Protein AF-A0A2N2GZV7-F1 (afdb_monomer_lite)

Structure (mmCIF, N/CA/C/O backbone):
data_AF-A0A2N2GZV7-F1
#
_entry.id   AF-A0A2N2GZV7-F1
#
loop_
_atom_site.group_PDB
_atom_site.id
_atom_site.type_symbol
_atom_site.label_atom_id
_atom_site.label_alt_id
_atom_site.label_comp_id
_atom_site.label_asym_id
_atom_site.label_entity_id
_atom_site.label_seq_id
_atom_site.pdbx_PDB_ins_code
_atom_site.Cartn_x
_atom_site.Cartn_y
_atom_site.Cartn_z
_atom_site.occupancy
_atom_site.B_iso_or_equiv
_atom_site.auth_seq_id
_atom_site.auth_comp_id
_atom_site.auth_asym_id
_atom_site.auth_atom_id
_atom_site.pdbx_PDB_model_num
ATOM 1 N N . MET A 1 1 ? -27.664 61.960 -48.032 1.00 37.47 1 MET A N 1
ATOM 2 C CA . MET A 1 1 ? -26.262 61.640 -48.388 1.00 37.47 1 MET A CA 1
ATOM 3 C C . MET A 1 1 ? -25.648 60.788 -47.284 1.00 37.47 1 MET A C 1
ATOM 5 O O . MET A 1 1 ? -25.865 61.065 -46.112 1.00 37.47 1 MET A O 1
ATOM 9 N N . ASN A 1 2 ? -25.013 59.686 -47.680 1.00 41.09 2 ASN A N 1
ATOM 10 C CA . ASN A 1 2 ? -24.913 58.425 -46.935 1.00 41.09 2 ASN A CA 1
ATOM 11 C C . ASN A 1 2 ? -23.904 58.427 -45.770 1.00 41.09 2 ASN A C 1
ATOM 13 O O . ASN A 1 2 ? -22.751 58.812 -45.943 1.00 41.09 2 ASN A O 1
ATOM 17 N N . LYS A 1 3 ? -24.313 57.883 -44.613 1.00 52.75 3 LYS A N 1
ATOM 18 C CA . LYS A 1 3 ? -23.423 57.498 -43.503 1.00 52.75 3 LYS A CA 1
ATOM 19 C C . LYS A 1 3 ? -22.741 56.160 -43.836 1.00 52.75 3 LYS A C 1
ATOM 21 O O . LYS A 1 3 ? -23.431 55.171 -44.061 1.00 52.75 3 LYS A O 1
ATOM 26 N N . LYS A 1 4 ? -21.402 56.110 -43.851 1.00 58.31 4 LYS A N 1
ATOM 27 C CA . LYS A 1 4 ? -20.619 54.857 -43.906 1.00 58.31 4 LYS A CA 1
ATOM 28 C C . LYS A 1 4 ? -20.202 54.441 -42.485 1.00 58.31 4 LYS A C 1
ATOM 30 O O . LYS A 1 4 ? -19.666 55.287 -41.771 1.00 58.31 4 LYS A O 1
ATOM 35 N N . PRO A 1 5 ? -20.374 53.175 -42.065 1.00 52.47 5 PRO A N 1
ATOM 36 C CA . PRO A 1 5 ? -19.861 52.702 -40.785 1.00 52.47 5 PRO A CA 1
ATOM 37 C C . PRO A 1 5 ? -18.382 52.307 -40.936 1.00 52.47 5 PRO A C 1
ATOM 39 O O . PRO A 1 5 ? -18.044 51.346 -41.625 1.00 52.47 5 PRO A O 1
ATOM 42 N N . GLY A 1 6 ? -17.482 53.071 -40.313 1.00 54.81 6 GLY A N 1
ATOM 43 C CA . GLY A 1 6 ? -16.043 52.791 -40.271 1.00 54.81 6 GLY A CA 1
ATOM 44 C C . GLY A 1 6 ? -15.732 51.599 -39.363 1.00 54.81 6 GLY A C 1
ATOM 45 O O . GLY A 1 6 ? -15.480 51.757 -38.172 1.00 54.81 6 GLY A O 1
ATOM 46 N N . GLY A 1 7 ? -15.793 50.391 -39.924 1.00 56.00 7 GLY A N 1
ATOM 47 C CA . GLY A 1 7 ? -15.583 49.129 -39.218 1.00 56.00 7 GLY A CA 1
ATOM 48 C C . GLY A 1 7 ? -14.160 48.938 -38.679 1.00 56.00 7 GLY A C 1
ATOM 49 O O . GLY A 1 7 ? -13.224 48.670 -39.426 1.00 56.00 7 GLY A O 1
ATOM 50 N N . ARG A 1 8 ? -14.026 49.033 -37.351 1.00 62.84 8 ARG A N 1
ATOM 51 C CA . ARG A 1 8 ? -13.392 48.049 -36.447 1.00 62.84 8 ARG A CA 1
ATOM 52 C C . ARG A 1 8 ? -12.095 47.356 -36.932 1.00 62.84 8 ARG A C 1
ATOM 54 O O . ARG A 1 8 ? -11.969 46.145 -36.799 1.00 62.84 8 ARG A O 1
ATOM 61 N N . LYS A 1 9 ? -11.094 48.104 -37.415 1.00 60.41 9 LYS A N 1
ATOM 62 C CA . LYS A 1 9 ? -9.715 47.588 -37.635 1.00 60.41 9 LYS A CA 1
ATOM 63 C C . LYS A 1 9 ? -8.798 47.693 -36.408 1.00 60.41 9 LYS A C 1
ATOM 65 O O . LYS A 1 9 ? -7.737 47.081 -36.371 1.00 60.41 9 LYS A O 1
ATOM 70 N N . PHE A 1 10 ? -9.236 48.422 -35.384 1.00 62.25 10 PHE A N 1
ATOM 71 C CA . PHE A 1 10 ? -8.484 48.646 -34.148 1.00 62.25 10 PHE A CA 1
ATOM 72 C C . PHE A 1 10 ? -8.204 47.377 -33.311 1.00 62.25 10 PHE A C 1
ATOM 74 O O . PHE A 1 10 ? -7.068 47.217 -32.872 1.00 62.25 10 PHE A O 1
ATOM 81 N N . PRO A 1 11 ? -9.148 46.427 -33.114 1.00 72.00 11 PRO A N 1
ATOM 82 C CA . PRO A 1 11 ? -8.859 45.250 -32.289 1.00 72.00 11 PRO A CA 1
ATOM 83 C C . PRO A 1 11 ? -7.906 44.258 -32.972 1.00 72.00 11 PRO A C 1
ATOM 85 O O . PRO A 1 11 ? -7.115 43.614 -32.294 1.00 72.00 11 PRO A O 1
ATOM 88 N N . TRP A 1 12 ? -7.923 44.165 -34.306 1.00 77.81 12 TRP A N 1
ATOM 89 C CA . TRP A 1 12 ? -7.024 43.270 -35.047 1.00 77.81 12 TRP A CA 1
ATOM 90 C C . TRP A 1 12 ? -5.565 43.741 -35.017 1.00 77.81 12 TRP A C 1
ATOM 92 O O . TRP A 1 12 ? -4.659 42.915 -34.939 1.00 77.81 12 TRP A O 1
ATOM 102 N N . LEU A 1 13 ? -5.330 45.059 -35.007 1.00 82.19 13 LEU A N 1
ATOM 103 C CA . LEU A 1 13 ? -3.985 45.618 -34.843 1.00 82.19 13 LEU A CA 1
ATOM 104 C C . LEU A 1 13 ? -3.404 45.321 -33.455 1.00 82.19 13 LEU A C 1
ATOM 106 O O . LEU A 1 13 ? -2.220 45.017 -33.350 1.00 82.19 13 LEU A O 1
ATOM 110 N N . ILE A 1 14 ? -4.233 45.341 -32.406 1.00 83.00 14 ILE A N 1
ATOM 111 C CA . ILE A 1 14 ? -3.801 44.987 -31.045 1.00 83.00 14 ILE A CA 1
ATOM 112 C C . ILE A 1 14 ? -3.427 43.502 -30.971 1.00 83.00 14 ILE A C 1
ATOM 114 O O . ILE A 1 14 ? -2.374 43.167 -30.437 1.00 83.00 14 ILE A O 1
ATOM 118 N N . VAL A 1 15 ? -4.239 42.614 -31.556 1.00 86.50 15 VAL A N 1
ATOM 119 C CA . VAL A 1 15 ? -3.934 41.172 -31.595 1.00 86.50 15 VAL A CA 1
ATOM 120 C C . VAL A 1 15 ? -2.634 40.907 -32.357 1.00 86.50 15 VAL A C 1
ATOM 122 O O . VAL A 1 15 ? -1.778 40.179 -31.859 1.00 86.50 15 VAL A O 1
ATOM 125 N N . ALA A 1 16 ? -2.440 41.542 -33.517 1.00 88.62 16 ALA A N 1
ATOM 126 C CA . ALA A 1 16 ? -1.200 41.414 -34.281 1.00 88.62 16 ALA A CA 1
ATOM 127 C C . ALA A 1 16 ? 0.024 41.901 -33.485 1.00 88.62 16 ALA A C 1
ATOM 129 O O . ALA A 1 16 ? 1.068 41.251 -33.495 1.00 88.62 16 ALA A O 1
ATOM 130 N N . LEU A 1 17 ? -0.113 43.004 -32.742 1.00 91.12 17 LEU A N 1
ATOM 131 C CA . LEU A 1 17 ? 0.959 43.553 -31.912 1.00 91.12 17 LEU A CA 1
ATOM 132 C C . LEU A 1 17 ? 1.322 42.611 -30.752 1.00 91.12 17 LEU A C 1
ATOM 134 O O . LEU A 1 17 ? 2.506 42.379 -30.510 1.00 91.12 17 LEU A O 1
ATOM 138 N N . VAL A 1 18 ? 0.331 42.013 -30.083 1.00 92.38 18 VAL A N 1
ATOM 139 C CA . VAL A 1 18 ? 0.562 41.037 -29.002 1.00 92.38 18 VAL A CA 1
ATOM 140 C C . VAL A 1 18 ? 1.277 39.792 -29.530 1.00 92.38 18 VAL A C 1
ATOM 142 O O . VAL A 1 18 ? 2.264 39.371 -28.933 1.00 92.38 18 VAL A O 1
ATOM 145 N N . VAL A 1 19 ? 0.853 39.249 -30.676 1.00 93.50 19 VAL A N 1
ATOM 146 C CA . VAL A 1 19 ? 1.508 38.081 -31.297 1.00 93.50 19 VAL A CA 1
ATOM 147 C C . VAL A 1 19 ? 2.966 38.389 -31.656 1.00 93.50 19 VAL A C 1
ATOM 149 O O . VAL A 1 19 ? 3.855 37.597 -31.340 1.00 93.50 19 VAL A O 1
ATOM 152 N N . CYS A 1 20 ? 3.240 39.558 -32.245 1.00 91.88 20 CYS A N 1
ATOM 153 C CA . CYS A 1 20 ? 4.607 39.981 -32.556 1.00 91.88 20 CYS A CA 1
ATOM 154 C C . CYS A 1 20 ? 5.475 40.138 -31.297 1.00 91.88 20 CYS A C 1
ATOM 156 O O . CYS A 1 20 ? 6.626 39.697 -31.296 1.00 91.88 20 CYS A O 1
ATOM 158 N N . LEU A 1 21 ? 4.936 40.709 -30.213 1.00 92.12 21 LEU A N 1
ATOM 159 C CA . LEU A 1 21 ? 5.660 40.833 -28.943 1.00 92.12 21 LEU A CA 1
ATOM 160 C C . LEU A 1 21 ? 5.946 39.470 -28.303 1.00 92.12 21 LEU A C 1
ATOM 162 O O . LEU A 1 21 ? 7.051 39.261 -27.803 1.00 92.12 21 LEU A O 1
ATOM 166 N N . SER A 1 22 ? 5.002 38.525 -28.348 1.00 85.94 22 SER A N 1
ATOM 167 C CA . SER A 1 22 ? 5.210 37.168 -27.826 1.00 85.94 22 SER A CA 1
ATOM 168 C C . SER A 1 22 ? 6.298 36.413 -28.595 1.00 85.94 22 SER A C 1
ATOM 170 O O . SER A 1 22 ? 7.152 35.777 -27.975 1.00 85.94 22 SER A O 1
ATOM 172 N N . LEU A 1 23 ? 6.320 36.524 -29.928 1.00 90.19 23 LEU A N 1
ATOM 173 C CA . LEU A 1 23 ? 7.364 35.919 -30.765 1.00 90.19 23 LEU A CA 1
ATOM 174 C C . LEU A 1 23 ? 8.740 36.551 -30.505 1.00 90.19 23 LEU A C 1
ATOM 176 O O . LEU A 1 23 ? 9.725 35.829 -30.343 1.00 90.19 23 LEU A O 1
ATOM 180 N N . ALA A 1 24 ? 8.808 37.881 -30.394 1.00 88.50 24 ALA A N 1
ATOM 181 C CA . ALA A 1 24 ? 10.048 38.589 -30.079 1.00 88.50 24 ALA A CA 1
ATOM 182 C C . ALA A 1 24 ? 10.583 38.218 -28.685 1.00 88.50 24 ALA A C 1
ATOM 184 O O . ALA A 1 24 ? 11.778 37.958 -28.533 1.00 88.50 24 ALA A O 1
ATOM 185 N N . ALA A 1 25 ? 9.705 38.122 -27.680 1.00 87.12 25 ALA A N 1
ATOM 186 C CA . ALA A 1 25 ? 10.074 37.694 -26.333 1.00 87.12 25 ALA A CA 1
ATOM 187 C C . ALA A 1 25 ? 10.583 36.245 -26.318 1.00 87.12 25 ALA A C 1
ATOM 189 O O . ALA A 1 25 ? 11.626 35.980 -25.723 1.00 87.12 25 ALA A O 1
ATOM 190 N N . GLY A 1 26 ? 9.911 35.325 -27.021 1.00 85.81 26 GLY A N 1
ATOM 191 C CA . GLY A 1 26 ? 10.349 33.933 -27.161 1.00 85.81 26 GLY A CA 1
ATOM 192 C C . GLY A 1 26 ? 11.725 33.804 -27.821 1.00 85.81 26 GLY A C 1
ATOM 193 O O . GLY A 1 26 ? 12.572 33.058 -27.332 1.00 85.81 26 GLY A O 1
ATOM 194 N N . TYR A 1 27 ? 11.993 34.583 -28.872 1.00 86.12 27 TYR A N 1
ATOM 195 C CA . TYR A 1 27 ? 13.296 34.605 -29.545 1.00 86.12 27 TYR A CA 1
ATOM 196 C C . TYR A 1 27 ? 14.408 35.185 -28.650 1.00 86.12 27 TYR A C 1
ATOM 198 O O . TYR A 1 27 ? 15.496 34.613 -28.531 1.00 86.12 27 TYR A O 1
ATOM 206 N N . PHE A 1 28 ? 14.131 36.293 -27.958 1.00 84.69 28 PHE A N 1
ATOM 207 C CA . PHE A 1 28 ? 15.127 36.981 -27.131 1.00 84.69 28 PHE A CA 1
ATOM 208 C C . PHE A 1 28 ? 15.417 36.254 -25.806 1.00 84.69 28 PHE A C 1
ATOM 210 O O . PHE A 1 28 ? 16.559 36.231 -25.348 1.00 84.69 28 PHE A O 1
ATOM 217 N N . PHE A 1 29 ? 14.413 35.616 -25.194 1.00 75.25 29 PHE A N 1
ATOM 218 C CA . PHE A 1 29 ? 14.607 34.800 -23.987 1.00 75.25 29 PHE A CA 1
ATOM 219 C C . PHE A 1 29 ? 15.061 33.367 -24.291 1.00 75.25 29 PHE A C 1
ATOM 221 O O . PHE A 1 29 ? 15.792 32.785 -23.487 1.00 75.25 29 PHE A O 1
ATOM 228 N N . GLY A 1 30 ? 14.689 32.797 -25.441 1.00 62.12 30 GLY A N 1
ATOM 229 C CA . GLY A 1 30 ? 15.109 31.454 -25.857 1.00 62.12 30 GLY A CA 1
ATOM 230 C C . GLY A 1 30 ? 16.612 31.360 -26.129 1.00 62.12 30 GLY A C 1
ATOM 231 O O . GLY A 1 30 ? 17.259 30.392 -25.734 1.00 62.12 30 GLY A O 1
ATOM 232 N N . THR A 1 31 ? 17.205 32.412 -26.698 1.00 61.19 31 THR A N 1
ATOM 233 C CA . THR A 1 31 ? 18.655 32.484 -26.958 1.00 61.19 31 THR A CA 1
ATOM 234 C C . THR A 1 31 ? 19.498 32.618 -25.683 1.00 61.19 31 THR A C 1
ATOM 236 O O . THR A 1 31 ? 20.653 32.200 -25.666 1.00 61.19 31 THR A O 1
ATOM 239 N N . LYS A 1 32 ? 18.925 33.103 -24.570 1.00 55.72 32 LYS A N 1
ATOM 240 C CA . LYS A 1 32 ? 19.614 33.222 -23.267 1.00 55.72 32 LYS A CA 1
ATOM 241 C C . LYS A 1 32 ? 19.748 31.888 -22.514 1.00 55.72 32 LYS A C 1
ATOM 243 O O . LYS A 1 32 ? 20.532 31.817 -21.572 1.00 55.72 32 LYS 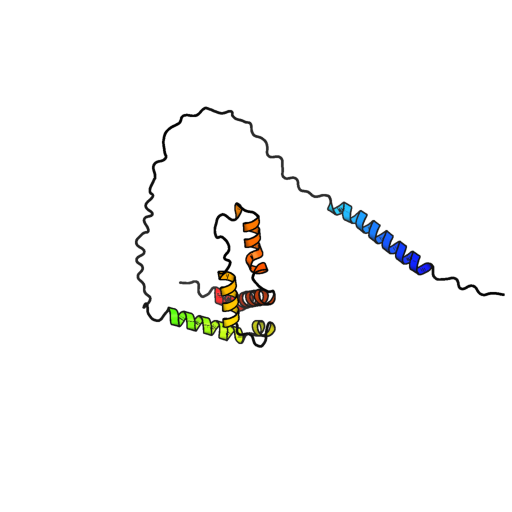A O 1
ATOM 248 N N . ARG A 1 33 ? 19.014 30.835 -22.908 1.00 51.00 33 ARG A N 1
ATOM 249 C CA . ARG A 1 33 ? 19.059 29.503 -22.264 1.00 51.00 33 ARG A CA 1
ATOM 250 C C . ARG A 1 33 ? 19.839 28.441 -23.048 1.00 51.00 33 ARG A C 1
ATOM 252 O O . ARG A 1 33 ? 20.045 27.353 -22.525 1.00 51.00 33 ARG A O 1
ATOM 259 N N . ALA A 1 34 ? 20.335 28.758 -24.246 1.00 49.41 34 ALA A N 1
ATOM 260 C CA . ALA A 1 34 ? 21.120 27.831 -25.072 1.00 49.41 34 ALA A CA 1
ATOM 261 C C . ALA A 1 34 ? 22.628 27.786 -24.726 1.00 49.41 34 ALA A C 1
ATOM 263 O O . ALA A 1 34 ? 23.395 27.091 -25.385 1.00 49.41 34 ALA A O 1
ATOM 264 N N . GLY A 1 35 ? 23.072 28.513 -23.695 1.00 50.50 35 GLY A N 1
ATOM 265 C CA . GLY A 1 35 ? 24.480 28.621 -23.307 1.00 50.50 35 GLY A CA 1
ATOM 266 C C . GLY A 1 35 ? 24.763 28.076 -21.912 1.00 50.50 35 GLY A C 1
ATOM 267 O O . GLY A 1 35 ? 25.026 28.861 -21.008 1.00 50.50 35 GLY A O 1
ATOM 268 N N . LYS A 1 36 ? 24.695 26.751 -21.733 1.00 41.75 36 LYS A N 1
ATOM 269 C CA . LYS A 1 36 ? 25.491 25.991 -20.745 1.00 41.75 36 LYS A CA 1
ATOM 270 C C . LYS A 1 36 ? 25.292 24.485 -20.956 1.00 41.75 36 LYS A C 1
ATOM 272 O O . LYS A 1 36 ? 24.729 23.783 -20.125 1.00 41.75 36 LYS A O 1
ATOM 277 N N . VAL A 1 37 ? 25.785 23.984 -22.087 1.00 41.91 37 VAL A N 1
ATOM 278 C CA . VAL A 1 37 ? 26.248 22.594 -22.138 1.00 41.91 37 VAL A CA 1
ATOM 279 C C . VAL A 1 37 ? 27.626 22.613 -21.491 1.00 41.91 37 VAL A C 1
ATOM 281 O O . VAL A 1 37 ? 28.590 23.107 -22.073 1.00 41.91 37 VAL A O 1
ATOM 284 N N . VAL A 1 38 ? 27.691 22.175 -20.237 1.00 46.75 38 VAL A N 1
ATOM 285 C CA . VAL A 1 38 ? 28.954 21.886 -19.561 1.00 46.75 38 VAL A CA 1
ATOM 286 C C . VAL A 1 38 ? 29.589 20.728 -20.325 1.00 46.75 38 VAL A C 1
ATOM 288 O O . VAL A 1 38 ? 29.107 19.601 -20.259 1.00 46.75 38 VAL A O 1
ATOM 291 N N . GLN A 1 39 ? 30.624 21.024 -21.110 1.00 47.47 39 GLN A N 1
ATOM 292 C CA . GLN A 1 39 ? 31.507 19.996 -21.648 1.00 47.47 39 GLN A CA 1
ATOM 293 C C . GLN A 1 39 ? 32.240 19.351 -20.462 1.00 47.47 39 GLN A C 1
ATOM 295 O O . GLN A 1 39 ? 32.825 20.090 -19.663 1.00 47.47 39 GLN A O 1
ATOM 300 N N . PRO A 1 40 ? 32.221 18.017 -20.296 1.00 48.94 40 PRO A N 1
ATOM 301 C CA . PRO A 1 40 ? 33.164 17.373 -19.396 1.00 48.94 40 PRO A CA 1
ATOM 302 C C . PRO A 1 40 ? 34.593 17.568 -19.939 1.00 48.94 40 PRO A C 1
ATOM 304 O O . PRO A 1 40 ? 34.779 17.625 -21.159 1.00 48.94 40 PRO A O 1
ATOM 307 N N . PRO A 1 41 ? 35.594 17.722 -19.056 1.00 43.75 41 PRO A N 1
ATOM 308 C CA . PRO A 1 41 ? 36.963 18.019 -19.458 1.00 43.75 41 PRO A CA 1
ATOM 309 C C . PRO A 1 41 ? 37.556 16.896 -20.326 1.00 43.75 41 PRO A C 1
ATOM 311 O O . PRO A 1 41 ? 37.156 15.736 -20.183 1.00 43.75 41 PRO A O 1
ATOM 314 N N . PRO A 1 42 ? 38.522 17.211 -21.210 1.00 38.72 42 PRO A N 1
ATOM 315 C CA . PRO A 1 42 ? 39.198 16.210 -22.021 1.00 38.72 42 PRO A CA 1
ATOM 316 C C . PRO A 1 42 ? 39.946 15.246 -21.102 1.00 38.72 42 PRO A C 1
ATOM 318 O O . PRO A 1 42 ? 40.803 15.662 -20.325 1.00 38.72 42 PRO A O 1
ATOM 321 N N . VAL A 1 43 ? 39.625 13.957 -21.190 1.00 43.94 43 VAL A N 1
ATOM 322 C CA . VAL A 1 43 ? 40.465 12.916 -20.601 1.00 43.94 43 VAL A CA 1
ATOM 323 C C . VAL A 1 43 ? 41.766 12.908 -21.397 1.00 43.94 43 VAL A C 1
ATOM 325 O O . VAL A 1 43 ? 41.776 12.561 -22.579 1.00 43.94 43 VAL A O 1
ATOM 328 N N . GLU A 1 44 ? 42.851 13.341 -20.757 1.00 37.28 44 GLU A N 1
ATOM 329 C CA . GLU A 1 44 ? 44.211 13.169 -21.253 1.00 37.28 44 GLU A CA 1
ATOM 330 C C . GLU A 1 44 ? 44.437 11.697 -21.610 1.00 37.28 44 GLU A C 1
ATOM 332 O O . GLU A 1 44 ? 44.405 10.803 -20.763 1.00 37.28 44 GLU A O 1
ATOM 337 N N . GLN A 1 45 ? 44.673 11.445 -22.897 1.00 38.78 45 GLN A N 1
ATOM 338 C CA . GLN A 1 45 ? 45.224 10.189 -23.379 1.00 38.78 45 GLN A CA 1
ATOM 339 C C . GLN A 1 45 ? 46.669 10.068 -22.886 1.00 38.78 45 GLN A C 1
ATOM 341 O O . GLN A 1 45 ? 47.608 10.506 -23.550 1.00 38.78 45 GLN A O 1
ATOM 346 N N . THR A 1 46 ? 46.870 9.420 -21.742 1.00 34.50 46 THR A N 1
ATOM 347 C CA . THR A 1 46 ? 48.175 8.852 -21.399 1.00 34.50 46 THR A CA 1
ATOM 348 C C . THR A 1 46 ? 48.402 7.606 -22.253 1.00 34.50 46 THR A C 1
ATOM 350 O O . THR A 1 46 ? 47.886 6.527 -21.987 1.00 34.50 46 THR A O 1
ATOM 353 N N . THR A 1 47 ? 49.125 7.833 -23.348 1.00 31.33 47 THR A N 1
ATOM 354 C CA . THR A 1 47 ? 50.088 6.945 -24.015 1.00 31.33 47 THR A CA 1
ATOM 355 C C . THR A 1 47 ? 49.894 5.432 -23.886 1.00 31.33 47 THR A C 1
ATOM 357 O O . THR A 1 47 ? 50.123 4.819 -22.845 1.00 31.33 47 THR A O 1
ATOM 360 N N . ALA A 1 48 ? 49.634 4.835 -25.048 1.00 37.66 48 ALA A N 1
ATOM 361 C CA . ALA A 1 48 ? 49.848 3.434 -25.360 1.00 37.66 48 ALA A CA 1
ATOM 362 C C . ALA A 1 48 ? 51.189 2.891 -24.832 1.00 37.66 48 ALA A C 1
ATOM 364 O O . ALA A 1 48 ? 52.250 3.441 -25.126 1.00 37.66 48 ALA A O 1
ATOM 365 N N . SER A 1 49 ? 51.135 1.729 -24.180 1.00 37.53 49 SER A N 1
ATOM 366 C CA . SER A 1 49 ? 52.238 0.771 -24.190 1.00 37.53 49 SER A CA 1
ATOM 367 C C . SER A 1 49 ? 51.780 -0.473 -24.956 1.00 37.53 49 SER A C 1
ATOM 369 O O . SER A 1 49 ? 50.713 -1.027 -24.694 1.00 37.53 49 SER A O 1
ATOM 371 N N . LYS A 1 50 ? 52.548 -0.825 -25.991 1.00 41.59 50 LYS A N 1
ATOM 372 C CA . LYS A 1 50 ? 52.304 -1.919 -26.947 1.00 41.59 50 LYS A CA 1
ATOM 373 C C . LYS A 1 50 ? 52.506 -3.301 -26.273 1.00 41.59 50 LYS A C 1
ATOM 375 O O . LYS A 1 50 ? 53.114 -3.374 -25.209 1.00 41.59 50 LYS A O 1
ATOM 380 N N . PRO A 1 51 ? 52.026 -4.398 -26.892 1.00 42.06 51 PRO A N 1
ATOM 381 C CA . PRO A 1 51 ? 51.753 -5.673 -26.243 1.00 42.06 51 PRO A CA 1
ATOM 382 C C . PRO A 1 51 ? 53.002 -6.544 -26.111 1.00 42.06 51 PRO A C 1
ATOM 384 O O . PRO A 1 51 ? 53.857 -6.554 -26.997 1.00 42.06 51 PRO A O 1
ATOM 387 N N . ALA A 1 52 ? 53.037 -7.356 -25.055 1.00 36.00 52 ALA A N 1
ATOM 388 C CA . ALA A 1 52 ? 53.888 -8.533 -24.986 1.00 36.00 52 ALA A CA 1
ATOM 389 C C . ALA A 1 52 ? 53.019 -9.797 -24.988 1.00 36.00 52 ALA A C 1
ATOM 391 O O . ALA A 1 52 ? 52.028 -9.922 -24.275 1.00 36.00 52 ALA A O 1
ATOM 392 N N . THR A 1 53 ? 53.417 -10.680 -25.885 1.00 31.50 53 THR A N 1
ATOM 393 C CA . THR A 1 53 ? 52.822 -11.911 -26.381 1.00 31.50 53 THR A CA 1
ATOM 394 C C . THR A 1 53 ? 52.452 -12.938 -25.306 1.00 31.50 53 THR A C 1
ATOM 396 O O . THR A 1 53 ? 53.152 -13.131 -24.316 1.00 31.50 53 THR A O 1
ATOM 399 N N . SER A 1 54 ? 51.367 -13.650 -25.605 1.00 34.78 54 SER A N 1
ATOM 400 C CA . SER A 1 54 ? 50.875 -14.895 -25.017 1.00 34.78 54 SER A CA 1
ATOM 401 C C . SER A 1 54 ? 51.941 -15.907 -24.577 1.00 34.78 54 SER A C 1
ATOM 403 O O . SER A 1 54 ? 52.804 -16.294 -25.372 1.00 34.78 54 SER A O 1
ATOM 405 N N . LYS A 1 55 ? 51.732 -16.490 -23.392 1.00 39.25 55 LYS A N 1
ATOM 406 C CA . LYS A 1 55 ? 51.920 -17.929 -23.175 1.00 39.25 55 LYS A CA 1
ATOM 407 C C . LYS A 1 55 ? 50.679 -18.509 -22.500 1.00 39.25 55 LYS A C 1
ATOM 409 O O . LYS A 1 55 ? 50.221 -18.006 -21.480 1.00 39.25 55 LYS A O 1
ATOM 414 N N . THR A 1 56 ? 50.143 -19.524 -23.160 1.00 36.72 56 THR A N 1
ATOM 415 C CA . THR A 1 56 ? 49.071 -20.426 -22.742 1.00 36.72 56 THR A CA 1
ATOM 416 C C . THR A 1 56 ? 49.514 -21.298 -21.558 1.00 36.72 56 THR A C 1
ATOM 418 O O . THR A 1 56 ? 50.711 -21.490 -21.354 1.00 36.72 56 THR A O 1
ATOM 421 N N . ASP A 1 57 ? 48.512 -21.837 -20.858 1.00 40.12 57 ASP A N 1
ATOM 422 C CA . ASP A 1 57 ? 48.528 -22.877 -19.816 1.00 40.12 57 ASP A CA 1
ATOM 423 C C . ASP A 1 57 ? 48.709 -22.430 -18.361 1.00 40.12 57 ASP A C 1
ATOM 425 O O . ASP A 1 57 ? 49.813 -22.339 -17.833 1.00 40.12 57 ASP A O 1
ATOM 429 N N . SER A 1 58 ? 47.577 -22.262 -17.668 1.00 38.78 58 SER A N 1
ATOM 430 C CA . SER A 1 58 ? 47.178 -23.121 -16.536 1.00 38.78 58 SER A CA 1
ATOM 431 C C . SER A 1 58 ? 45.808 -22.674 -16.019 1.00 38.78 58 SER A C 1
ATOM 433 O O . SER A 1 58 ? 45.602 -21.500 -15.716 1.00 38.78 58 SER A O 1
ATOM 435 N N . ALA A 1 59 ? 44.856 -23.605 -15.951 1.00 45.38 59 ALA A N 1
ATOM 436 C CA . ALA A 1 59 ? 43.540 -23.382 -15.359 1.00 45.38 59 ALA A CA 1
ATOM 437 C C . ALA A 1 59 ? 43.670 -22.837 -13.918 1.00 45.38 59 ALA A C 1
ATOM 439 O O . ALA A 1 59 ? 44.528 -23.324 -13.175 1.00 45.38 59 ALA A O 1
ATOM 440 N N . PRO A 1 60 ? 42.835 -21.874 -13.481 1.00 44.81 60 PRO A N 1
ATOM 441 C CA . PRO A 1 60 ? 42.814 -21.473 -12.081 1.00 44.81 60 PRO A CA 1
ATOM 442 C C . PRO A 1 60 ? 42.367 -22.667 -11.227 1.00 44.81 60 PRO A C 1
ATOM 444 O O . PRO A 1 60 ? 41.381 -23.322 -11.584 1.00 44.81 60 PRO A O 1
ATOM 447 N N . PRO A 1 61 ? 43.038 -22.972 -10.104 1.00 40.12 61 PRO A N 1
ATOM 448 C CA . PRO A 1 61 ? 42.506 -23.947 -9.175 1.00 40.12 61 PRO A CA 1
ATOM 449 C C . PRO A 1 61 ? 41.178 -23.403 -8.643 1.00 40.12 61 PRO A C 1
ATOM 451 O O . PRO A 1 61 ? 41.094 -22.255 -8.202 1.00 40.12 61 PRO A O 1
ATOM 454 N N . LEU A 1 62 ? 40.140 -24.239 -8.694 1.00 45.09 62 LEU A N 1
ATOM 455 C CA . LEU A 1 62 ? 38.921 -24.075 -7.912 1.00 45.09 62 LEU A CA 1
ATOM 456 C C . LEU A 1 62 ? 39.327 -23.992 -6.434 1.00 45.09 62 LEU A C 1
ATOM 458 O O . LEU A 1 62 ? 39.413 -25.007 -5.743 1.00 45.09 62 LEU A O 1
ATOM 462 N N . MET A 1 63 ? 39.597 -22.780 -5.940 1.00 40.72 63 MET A N 1
ATOM 463 C CA . MET A 1 63 ? 39.497 -22.482 -4.518 1.00 40.72 63 MET A CA 1
ATOM 464 C C . MET A 1 63 ? 38.020 -22.606 -4.183 1.00 40.72 63 MET A C 1
ATOM 466 O O . MET A 1 63 ? 37.232 -21.670 -4.289 1.00 40.72 63 MET A O 1
ATOM 470 N N . GLN A 1 64 ? 37.642 -23.827 -3.833 1.00 45.84 64 GLN A N 1
ATOM 471 C CA . GLN A 1 64 ? 36.413 -24.117 -3.134 1.00 45.84 64 GLN A CA 1
ATOM 472 C C . GLN A 1 64 ? 36.588 -23.522 -1.736 1.00 45.84 64 GLN A C 1
ATOM 474 O O . GLN A 1 64 ? 36.963 -24.201 -0.780 1.00 45.84 64 GLN A O 1
ATOM 479 N N . GLU A 1 65 ? 36.389 -22.209 -1.639 1.00 44.12 65 GLU A N 1
ATOM 480 C CA . GLU A 1 65 ? 36.194 -21.536 -0.369 1.00 44.12 65 GLU A CA 1
ATOM 481 C C . GLU A 1 65 ? 34.875 -22.070 0.181 1.00 44.12 65 GLU A C 1
ATOM 483 O O . GLU A 1 65 ? 33.776 -21.612 -0.130 1.00 44.12 65 GLU A O 1
ATOM 488 N N . LYS A 1 66 ? 34.995 -23.165 0.929 1.00 39.88 66 LYS A N 1
ATOM 489 C CA . LYS A 1 66 ? 33.925 -23.716 1.737 1.00 39.88 66 LYS A CA 1
ATOM 490 C C . LYS A 1 66 ? 33.579 -22.622 2.734 1.00 39.88 66 LYS A C 1
ATOM 492 O O . LYS A 1 66 ? 34.257 -22.504 3.755 1.00 39.88 66 LYS A O 1
ATOM 497 N N . ILE A 1 67 ? 32.562 -21.824 2.411 1.00 44.84 67 ILE A N 1
ATOM 498 C CA . ILE A 1 67 ? 31.946 -20.868 3.324 1.00 44.84 67 ILE A CA 1
ATOM 499 C C . ILE A 1 67 ? 31.678 -21.652 4.607 1.00 44.84 67 ILE A C 1
ATOM 501 O O . ILE A 1 67 ? 30.812 -22.530 4.654 1.00 44.84 67 ILE A O 1
ATOM 505 N N . HIS A 1 68 ? 32.491 -21.404 5.631 1.00 40.25 68 HIS A N 1
ATOM 506 C CA . HIS A 1 68 ? 32.207 -21.882 6.969 1.00 40.25 68 HIS A CA 1
ATOM 507 C C . HIS A 1 68 ? 31.078 -20.989 7.452 1.00 40.25 68 HIS A C 1
ATOM 509 O O . HIS A 1 68 ? 31.308 -19.951 8.066 1.00 40.25 68 HIS A O 1
ATOM 515 N N . ILE A 1 69 ? 29.850 -21.381 7.110 1.00 47.53 69 ILE A N 1
ATOM 516 C CA . ILE A 1 69 ? 28.665 -20.943 7.828 1.00 47.53 69 ILE A CA 1
ATOM 517 C C . ILE A 1 69 ? 28.924 -21.425 9.248 1.00 47.53 69 ILE A C 1
ATOM 519 O O . ILE A 1 69 ? 28.781 -22.612 9.556 1.00 47.53 69 ILE A O 1
ATOM 523 N N . GLY A 1 70 ? 29.452 -20.518 10.074 1.00 39.69 70 GLY A N 1
ATOM 524 C CA . GLY A 1 70 ? 29.561 -20.726 11.503 1.00 39.69 70 GLY A CA 1
ATOM 525 C C . GLY A 1 70 ? 28.209 -21.238 11.954 1.00 39.69 70 GLY A C 1
ATOM 526 O O . GLY A 1 70 ? 27.186 -20.697 11.540 1.00 39.69 70 GLY A O 1
ATOM 527 N N . LYS A 1 71 ? 28.216 -22.344 12.699 1.00 42.03 71 LYS A N 1
ATOM 528 C CA . LYS A 1 71 ? 27.023 -22.930 13.294 1.00 42.03 71 LYS A CA 1
ATOM 529 C C . LYS A 1 71 ? 26.298 -21.802 14.019 1.00 42.03 71 LYS A C 1
ATOM 531 O O . LYS A 1 71 ? 26.709 -21.410 15.108 1.00 42.03 71 LYS A O 1
ATOM 536 N N . ILE A 1 72 ? 25.280 -21.246 13.370 1.00 50.28 72 ILE A N 1
ATOM 537 C CA . ILE A 1 72 ? 24.342 -20.347 14.005 1.00 50.28 72 ILE A CA 1
ATOM 538 C C . ILE A 1 72 ? 23.672 -21.286 14.988 1.00 50.28 72 ILE A C 1
ATOM 540 O O . ILE A 1 72 ? 22.962 -22.210 14.586 1.00 50.28 72 ILE A O 1
ATOM 544 N N . ASP A 1 73 ? 24.036 -21.169 16.260 1.00 45.12 73 ASP A N 1
ATOM 545 C CA . 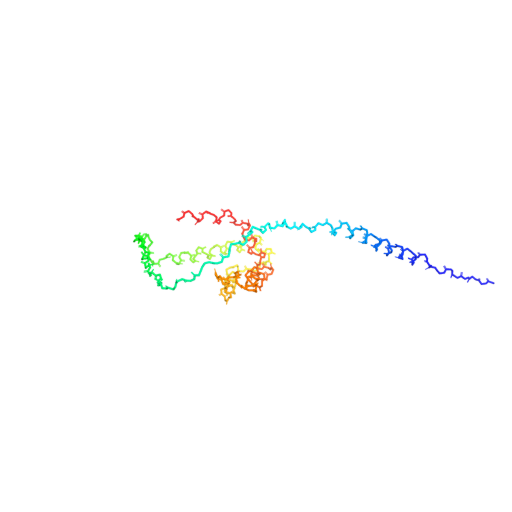ASP A 1 73 ? 23.265 -21.798 17.310 1.00 45.12 73 ASP A CA 1
ATOM 546 C C . ASP A 1 73 ? 21.943 -21.041 17.327 1.00 45.12 73 ASP A C 1
ATOM 548 O O . ASP A 1 73 ? 21.752 -20.059 18.041 1.00 45.12 73 ASP A O 1
ATOM 552 N N . GLU A 1 74 ? 21.064 -21.449 16.416 1.00 52.72 74 GLU A N 1
ATOM 553 C CA . GLU A 1 74 ? 19.672 -21.067 16.367 1.00 52.72 74 GLU A CA 1
ATOM 554 C C . GLU A 1 74 ? 19.027 -21.732 17.580 1.00 52.72 74 GLU A C 1
ATOM 556 O O . GLU A 1 74 ? 18.279 -22.709 17.497 1.00 52.72 74 GLU A O 1
ATOM 561 N N . THR A 1 75 ? 19.353 -21.195 18.757 1.00 49.00 75 THR A N 1
ATOM 562 C CA . THR A 1 75 ? 18.495 -21.285 19.921 1.00 49.00 75 THR A CA 1
ATOM 563 C C . THR A 1 75 ? 17.227 -20.536 19.527 1.00 49.00 75 THR A C 1
ATOM 565 O O . THR A 1 75 ? 17.049 -19.351 19.798 1.00 49.00 75 THR A O 1
ATOM 568 N N . SER A 1 76 ? 16.367 -21.256 18.808 1.00 53.38 76 SER A N 1
ATOM 569 C CA . SER A 1 76 ? 14.967 -20.972 18.546 1.00 53.38 76 SER A CA 1
ATOM 570 C C . SER A 1 76 ? 14.297 -20.775 19.904 1.00 53.38 76 SER A C 1
ATOM 572 O O . SER A 1 76 ? 13.718 -21.707 20.458 1.00 53.38 76 SER A O 1
ATOM 574 N N . ARG A 1 77 ? 14.388 -19.561 20.461 1.00 54.69 77 ARG A N 1
ATOM 575 C CA . ARG A 1 77 ? 13.667 -19.151 21.676 1.00 54.69 77 ARG A CA 1
ATOM 576 C C . ARG A 1 77 ? 12.159 -19.027 21.448 1.00 54.69 77 ARG A C 1
ATOM 578 O O . ARG A 1 77 ? 11.440 -18.682 22.378 1.00 54.69 77 ARG A O 1
ATOM 585 N N . PHE A 1 78 ? 11.674 -19.315 20.244 1.00 53.03 78 PHE A N 1
ATOM 586 C CA . PHE A 1 78 ? 10.273 -19.164 19.892 1.00 53.03 78 PHE A CA 1
ATOM 587 C C . PHE A 1 78 ? 9.551 -20.521 19.913 1.00 53.03 78 PHE A C 1
ATOM 589 O O . PHE A 1 78 ? 9.964 -21.451 19.208 1.00 53.03 78 PHE A O 1
ATOM 596 N N . PRO A 1 79 ? 8.485 -20.676 20.718 1.00 56.97 79 PRO A N 1
ATOM 597 C CA . PRO A 1 79 ? 7.625 -21.850 20.660 1.00 56.97 79 PRO A CA 1
ATOM 598 C C . PRO A 1 79 ? 6.948 -21.920 19.280 1.00 56.97 79 PRO A C 1
ATOM 600 O O . PRO A 1 79 ? 6.216 -21.024 18.875 1.00 56.97 79 PRO A O 1
ATOM 603 N N . ARG A 1 80 ? 7.197 -23.003 18.535 1.00 59.91 80 ARG A N 1
ATOM 604 C CA . ARG A 1 80 ? 6.902 -23.139 17.090 1.00 59.91 80 ARG A CA 1
ATOM 605 C C . ARG A 1 80 ? 5.416 -23.319 16.710 1.00 59.91 80 ARG A C 1
ATOM 607 O O . ARG A 1 80 ? 5.133 -23.885 15.661 1.00 59.91 80 ARG A O 1
ATOM 614 N N . GLY A 1 81 ? 4.467 -22.897 17.545 1.00 65.25 81 GLY A N 1
ATOM 615 C CA . GLY A 1 81 ? 3.040 -23.221 17.368 1.00 65.25 81 GLY A CA 1
ATOM 616 C C . GLY A 1 81 ? 2.115 -22.037 17.084 1.00 65.25 81 GLY A C 1
ATOM 617 O O . GLY A 1 81 ? 1.259 -22.135 16.211 1.00 65.25 81 GLY A O 1
ATOM 618 N N . ASP A 1 82 ? 2.284 -20.923 17.803 1.00 80.44 82 ASP A N 1
ATOM 619 C CA . ASP A 1 82 ? 1.283 -19.842 17.853 1.00 80.44 82 ASP A CA 1
ATOM 620 C C . ASP A 1 82 ? 1.742 -18.512 17.239 1.00 80.44 82 ASP A C 1
ATOM 622 O O . ASP A 1 82 ? 0.916 -17.632 17.002 1.00 80.44 82 ASP A O 1
ATOM 626 N N . GLU A 1 83 ? 3.034 -18.344 16.950 1.00 81.44 83 GLU A N 1
ATOM 627 C CA . GLU A 1 83 ? 3.569 -17.031 16.560 1.00 81.44 83 GLU A CA 1
ATOM 628 C C . GLU A 1 83 ? 3.063 -16.567 15.188 1.00 81.44 83 GLU A C 1
ATOM 630 O O . GLU A 1 83 ? 2.698 -15.407 15.032 1.00 81.44 83 GLU A O 1
ATOM 635 N N . CYS A 1 84 ? 2.929 -17.464 14.202 1.00 87.19 84 CYS A N 1
ATOM 636 C CA . CYS A 1 84 ? 2.364 -17.091 12.898 1.00 87.19 84 CYS A CA 1
ATOM 637 C C . CYS A 1 84 ? 0.914 -16.602 13.014 1.00 87.19 84 CYS A C 1
ATOM 639 O O . CYS A 1 84 ? 0.516 -15.679 12.306 1.00 87.19 84 CYS A O 1
ATOM 641 N N . ARG A 1 85 ? 0.130 -17.214 13.912 1.00 89.25 85 ARG A N 1
ATOM 642 C CA . ARG A 1 85 ? -1.255 -16.807 14.167 1.00 89.25 85 ARG A CA 1
ATOM 643 C C . ARG A 1 85 ? -1.297 -15.438 14.841 1.00 89.25 85 ARG A C 1
ATOM 645 O O . ARG A 1 85 ? -2.061 -14.592 14.395 1.00 89.25 85 ARG A O 1
ATOM 652 N N . ARG A 1 86 ? -0.450 -15.213 15.851 1.00 88.62 86 ARG A N 1
ATOM 653 C CA . ARG A 1 86 ? -0.335 -13.919 16.543 1.00 88.62 86 ARG A CA 1
ATOM 654 C C . ARG A 1 86 ? 0.071 -12.798 15.593 1.00 88.62 86 ARG A C 1
ATOM 656 O O . ARG A 1 86 ? -0.650 -11.821 15.491 1.00 88.62 86 ARG A O 1
ATOM 663 N N . VAL A 1 87 ? 1.123 -12.995 14.798 1.00 89.75 87 VAL A N 1
ATOM 664 C CA . VAL A 1 87 ? 1.552 -12.009 13.790 1.00 89.75 87 VAL A CA 1
ATOM 665 C C . VAL A 1 87 ? 0.432 -11.716 12.789 1.00 89.75 87 VAL A C 1
ATOM 667 O O . VAL A 1 87 ? 0.243 -10.575 12.376 1.00 89.75 87 VAL A O 1
ATOM 670 N N . GLN A 1 88 ? -0.337 -12.732 12.389 1.00 90.31 88 GLN A N 1
ATOM 671 C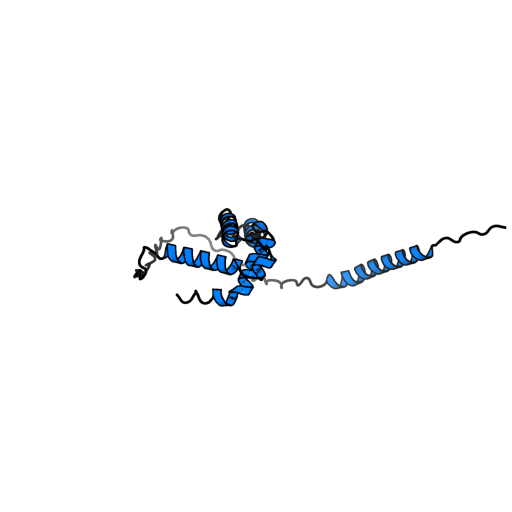 CA . GLN A 1 88 ? -1.476 -12.528 11.499 1.00 90.31 88 GLN A CA 1
ATOM 672 C C . GLN A 1 88 ? -2.617 -11.739 12.164 1.00 90.31 88 GLN A C 1
ATOM 674 O O . GLN A 1 88 ? -3.296 -10.978 11.472 1.00 90.31 88 GLN A O 1
ATOM 679 N N . GLU A 1 89 ? -2.853 -11.935 13.460 1.00 92.38 89 GLU A N 1
ATOM 680 C CA . GLU A 1 89 ? -3.816 -11.163 14.255 1.00 92.38 89 GLU A CA 1
ATOM 681 C C . GLU A 1 89 ? -3.351 -9.711 14.401 1.00 92.38 89 GLU A C 1
ATOM 683 O O . GLU A 1 89 ? -4.079 -8.817 13.976 1.00 92.38 89 GLU A O 1
ATOM 688 N N . ASP A 1 90 ? -2.104 -9.483 14.818 1.00 91.00 90 ASP A N 1
ATOM 689 C CA . ASP A 1 90 ? -1.505 -8.146 14.943 1.00 91.00 90 ASP A CA 1
ATOM 690 C C . ASP A 1 90 ? -1.562 -7.373 13.615 1.00 91.00 90 ASP A C 1
ATOM 692 O O . ASP A 1 90 ? -1.896 -6.185 13.567 1.00 91.00 90 ASP A O 1
ATOM 696 N N . LEU A 1 91 ? -1.295 -8.061 12.500 1.00 91.75 91 LEU A N 1
ATOM 697 C CA . LEU A 1 91 ? -1.386 -7.474 11.168 1.00 91.75 91 LEU A CA 1
ATOM 698 C C . LEU A 1 91 ? -2.823 -7.049 10.834 1.00 91.75 91 LEU A C 1
ATOM 700 O O . LEU A 1 91 ? -3.032 -5.963 10.294 1.00 91.75 91 LEU A O 1
ATOM 704 N N . LYS A 1 92 ? -3.821 -7.890 11.131 1.00 93.75 92 LYS A N 1
ATOM 705 C CA . LYS A 1 92 ? -5.235 -7.547 10.905 1.00 93.75 92 LYS A CA 1
ATOM 706 C C . LYS A 1 92 ? -5.659 -6.371 11.776 1.00 93.75 92 LYS A C 1
ATOM 708 O O . LYS A 1 92 ? -6.277 -5.444 11.251 1.00 93.75 92 LYS A O 1
ATOM 713 N N . ASP A 1 93 ? -5.269 -6.375 13.045 1.00 94.62 93 ASP A N 1
ATOM 714 C CA . ASP A 1 93 ? -5.569 -5.309 13.998 1.00 94.62 93 ASP A CA 1
ATOM 715 C C . ASP A 1 93 ? -4.981 -3.969 13.540 1.00 94.62 93 ASP A C 1
ATOM 717 O O . ASP A 1 93 ? -5.655 -2.936 13.601 1.00 94.62 93 ASP A O 1
ATOM 721 N N . PHE A 1 94 ? -3.769 -3.978 12.976 1.00 93.62 94 PHE A N 1
ATOM 722 C CA . PHE A 1 94 ? -3.174 -2.792 12.364 1.00 93.62 94 PHE A CA 1
ATOM 723 C C . PHE A 1 94 ? -4.025 -2.244 11.206 1.00 93.62 94 PHE A C 1
ATOM 725 O O . PHE A 1 94 ? -4.307 -1.045 11.152 1.00 93.62 94 PHE A O 1
ATOM 732 N N . PHE A 1 95 ? -4.508 -3.097 10.299 1.00 95.31 95 PHE A N 1
AT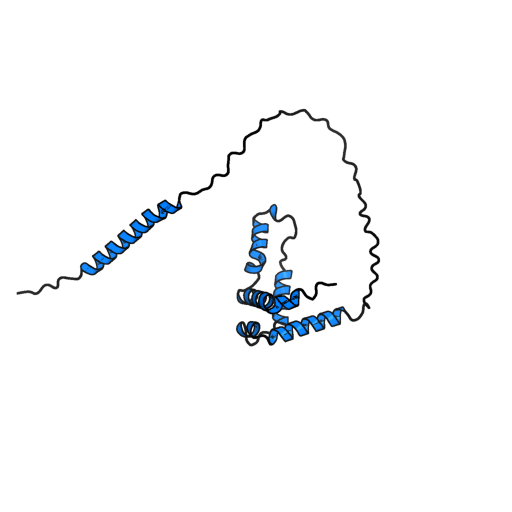OM 733 C CA . PHE A 1 95 ? -5.381 -2.641 9.210 1.00 95.31 95 PHE A CA 1
ATOM 734 C C . PHE A 1 95 ? -6.761 -2.180 9.707 1.00 95.31 95 PHE A C 1
ATOM 736 O O . PHE A 1 95 ? -7.318 -1.206 9.193 1.00 95.31 95 PHE A O 1
ATOM 743 N N . GLU A 1 96 ? -7.310 -2.799 10.751 1.00 95.81 96 GLU A N 1
ATOM 744 C CA . GLU A 1 96 ? -8.527 -2.302 11.402 1.00 95.81 96 GLU A CA 1
ATOM 745 C C . GLU A 1 96 ? -8.325 -0.929 12.054 1.00 95.81 96 GLU A C 1
ATOM 747 O O . GLU A 1 96 ? -9.216 -0.072 12.010 1.00 95.81 96 GLU A O 1
ATOM 752 N N . TYR A 1 97 ? -7.151 -0.696 12.634 1.00 95.38 97 TYR A N 1
ATOM 753 C CA . TYR A 1 97 ? -6.732 0.608 13.126 1.00 95.38 97 TYR A CA 1
ATOM 754 C C . TYR A 1 97 ? -6.643 1.630 11.983 1.00 95.38 97 TYR A C 1
ATOM 756 O O . TYR A 1 97 ? -7.244 2.704 12.096 1.00 95.38 97 TYR A O 1
ATOM 764 N N . LEU A 1 98 ? -6.002 1.286 10.859 1.00 95.88 98 LEU A N 1
ATOM 765 C CA . LEU A 1 98 ? -5.907 2.153 9.676 1.00 95.88 98 LEU A CA 1
ATOM 766 C C . LEU A 1 98 ? -7.285 2.507 9.111 1.00 95.88 98 LEU A C 1
ATOM 768 O O . LEU A 1 98 ? -7.537 3.663 8.772 1.00 95.88 98 LEU A O 1
ATOM 772 N N . ASN A 1 99 ? -8.222 1.556 9.096 1.00 95.75 99 ASN A N 1
ATOM 773 C CA . ASN A 1 99 ? -9.598 1.801 8.661 1.00 95.75 99 ASN A CA 1
ATOM 774 C C . ASN A 1 99 ? -10.280 2.915 9.474 1.00 95.75 99 ASN A C 1
ATOM 776 O O . ASN A 1 99 ? -11.232 3.522 8.998 1.00 95.75 99 ASN A O 1
ATOM 780 N N . LYS A 1 100 ? -9.853 3.223 10.700 1.00 95.25 100 LYS A N 1
ATOM 781 C CA . LYS A 1 100 ? -10.466 4.285 11.524 1.00 95.25 100 LYS A CA 1
ATOM 782 C C . LYS A 1 100 ? -9.842 5.661 11.272 1.00 95.25 100 LYS A C 1
ATOM 784 O O . LYS A 1 100 ? -10.345 6.661 11.781 1.00 95.25 100 LYS A O 1
ATOM 789 N N . LYS A 1 101 ? -8.754 5.737 10.504 1.00 95.75 101 LYS A N 1
ATOM 790 C CA . LYS A 1 101 ? -7.969 6.962 10.351 1.00 95.75 101 LYS A CA 1
ATOM 791 C C . LYS A 1 101 ? -8.579 7.941 9.350 1.00 95.75 101 LYS A C 1
ATOM 793 O O . LYS A 1 101 ? -9.055 7.530 8.290 1.00 95.75 101 LYS A O 1
ATOM 798 N N . PRO A 1 102 ? -8.514 9.255 9.636 1.00 95.19 102 PRO A N 1
ATOM 799 C CA . PRO A 1 102 ? -9.100 10.267 8.765 1.00 95.19 102 PRO A CA 1
ATOM 800 C C . PRO A 1 102 ? -8.410 10.321 7.399 1.00 95.19 102 PRO A C 1
ATOM 802 O O . PRO A 1 102 ? -9.094 10.430 6.388 1.00 95.19 102 PRO A O 1
ATOM 805 N N . TYR A 1 103 ? -7.082 10.185 7.347 1.00 94.12 103 TYR A N 1
ATOM 806 C CA . TYR A 1 103 ? -6.329 10.213 6.090 1.00 94.12 103 TYR A CA 1
ATOM 807 C C . TYR A 1 103 ? -6.640 9.001 5.186 1.00 94.12 103 TYR A C 1
ATOM 809 O O . TYR A 1 103 ? -6.592 9.121 3.967 1.00 94.12 103 TYR A O 1
ATOM 817 N N . VAL A 1 104 ? -7.055 7.866 5.762 1.00 95.69 104 VAL A N 1
ATOM 818 C CA . VAL A 1 104 ? -7.546 6.696 5.014 1.00 95.69 104 VAL A CA 1
ATOM 819 C C . VAL A 1 104 ? -8.972 6.933 4.510 1.00 95.69 104 VAL A C 1
ATOM 821 O O . VAL A 1 104 ? -9.247 6.790 3.319 1.00 95.69 104 VAL A O 1
ATOM 824 N N . ARG A 1 105 ? -9.881 7.370 5.391 1.00 94.25 105 ARG A N 1
ATOM 825 C CA . ARG A 1 105 ? -11.298 7.603 5.050 1.00 94.25 105 ARG A CA 1
ATOM 826 C C . ARG A 1 105 ? -11.511 8.738 4.048 1.00 94.25 105 ARG A C 1
ATOM 828 O O . ARG A 1 105 ? -12.496 8.725 3.320 1.00 94.25 105 ARG A O 1
ATOM 835 N N . GLN A 1 106 ? -10.600 9.709 3.990 1.00 93.62 106 GLN A N 1
ATOM 836 C CA . GLN A 1 106 ? -10.624 10.775 2.982 1.00 93.62 106 GLN A CA 1
ATOM 837 C C . GLN A 1 106 ? -10.365 10.264 1.559 1.00 93.62 106 GLN A C 1
ATOM 839 O O . GLN A 1 106 ? -10.800 10.901 0.601 1.00 93.62 106 GLN A O 1
ATOM 844 N N . ILE A 1 107 ? -9.648 9.147 1.404 1.00 91.00 107 ILE A N 1
ATOM 845 C CA . ILE A 1 107 ? -9.385 8.537 0.094 1.00 91.00 107 ILE A CA 1
ATOM 846 C C . ILE A 1 107 ? -10.615 7.763 -0.371 1.00 91.00 107 ILE A C 1
ATOM 848 O O . ILE A 1 107 ? -11.039 7.901 -1.521 1.00 91.00 107 ILE A O 1
ATOM 852 N N . ASP A 1 108 ? -11.168 6.953 0.527 1.00 90.94 108 ASP A N 1
ATOM 853 C CA . ASP A 1 108 ? -12.387 6.192 0.301 1.00 90.94 108 ASP A CA 1
ATOM 854 C C . ASP A 1 108 ? -13.072 5.909 1.659 1.00 90.94 108 ASP A C 1
ATOM 856 O O . ASP A 1 108 ? -12.488 5.241 2.521 1.00 90.94 108 ASP A O 1
ATOM 860 N N . PRO A 1 109 ? -14.294 6.430 1.887 1.00 90.12 109 PRO A N 1
ATOM 861 C CA . PRO A 1 109 ? -15.003 6.275 3.151 1.00 90.12 109 PRO A CA 1
ATOM 862 C C . PRO A 1 109 ? -15.374 4.838 3.496 1.00 90.12 109 PRO A C 1
ATOM 864 O O . PRO A 1 109 ? -15.609 4.571 4.670 1.00 90.12 109 PRO A O 1
ATOM 867 N N . GLU A 1 110 ? -15.429 3.920 2.532 1.00 90.94 110 GLU A N 1
ATOM 868 C CA . GLU A 1 110 ? -15.844 2.522 2.730 1.00 90.94 110 GLU A CA 1
ATOM 869 C C . GLU A 1 110 ? -14.671 1.541 2.610 1.00 90.94 110 GLU A C 1
ATOM 871 O O . GLU A 1 110 ? -14.861 0.325 2.574 1.00 90.94 110 GLU A O 1
ATOM 876 N N . ILE A 1 111 ? -13.440 2.054 2.584 1.00 91.19 111 ILE A N 1
ATOM 877 C CA . ILE A 1 111 ? -12.255 1.232 2.364 1.00 91.19 111 ILE A CA 1
ATOM 878 C C . ILE A 1 111 ? -12.035 0.193 3.470 1.00 91.19 111 ILE A C 1
ATOM 880 O O . ILE A 1 111 ? -12.092 0.479 4.668 1.00 91.19 111 ILE A O 1
ATOM 884 N N . ASP A 1 112 ? -11.733 -1.023 3.022 1.00 94.75 112 ASP A N 1
ATOM 885 C CA . ASP A 1 112 ? -11.199 -2.124 3.817 1.00 94.75 112 ASP A CA 1
ATOM 886 C C . ASP A 1 112 ? -9.713 -2.252 3.471 1.00 94.75 112 ASP A C 1
ATOM 888 O O . ASP A 1 112 ? -9.345 -2.874 2.468 1.00 94.75 112 ASP A O 1
ATOM 892 N N . THR A 1 113 ? -8.857 -1.595 4.258 1.00 95.19 113 THR A N 1
ATOM 893 C CA . THR A 1 113 ? -7.419 -1.505 3.971 1.00 95.19 113 THR A CA 1
ATOM 894 C C . THR A 1 113 ? -6.754 -2.877 3.918 1.00 95.19 113 THR A C 1
ATOM 896 O O . THR A 1 113 ? -5.908 -3.075 3.051 1.00 95.19 113 THR A O 1
ATOM 899 N N . TYR A 1 114 ? -7.186 -3.855 4.722 1.00 95.25 114 TYR A N 1
ATOM 900 C CA . TYR A 1 114 ? -6.640 -5.215 4.677 1.00 95.25 114 TYR A CA 1
ATOM 901 C C . TYR A 1 114 ? -6.838 -5.853 3.298 1.00 95.25 114 TYR A C 1
ATOM 903 O O . TYR A 1 114 ? -5.878 -6.294 2.659 1.00 95.25 114 TYR A O 1
ATOM 911 N N . LYS A 1 115 ? -8.075 -5.854 2.783 1.00 94.19 115 LYS A N 1
ATOM 912 C CA . LYS A 1 115 ? -8.361 -6.393 1.440 1.00 94.19 115 LYS A CA 1
ATOM 913 C C . LYS A 1 115 ? -7.628 -5.624 0.352 1.00 94.19 115 LYS A C 1
ATOM 915 O O . LYS A 1 115 ? -7.151 -6.217 -0.615 1.00 94.19 115 LYS A O 1
ATOM 920 N N . TRP A 1 116 ? -7.556 -4.309 0.502 1.00 93.50 116 TRP A N 1
ATOM 921 C CA . TRP A 1 116 ? -6.957 -3.433 -0.491 1.00 93.50 116 TRP A CA 1
ATOM 922 C C . TRP A 1 116 ? -5.443 -3.641 -0.599 1.00 93.50 116 TRP A C 1
ATOM 924 O O . TRP A 1 116 ? -4.937 -3.863 -1.699 1.00 93.50 116 TRP A O 1
ATOM 934 N N . PHE A 1 117 ? -4.733 -3.676 0.532 1.00 94.75 117 PHE A N 1
ATOM 935 C CA . PHE A 1 117 ? -3.307 -3.998 0.569 1.00 94.75 117 PHE A CA 1
ATOM 936 C C . PHE A 1 117 ? -3.035 -5.430 0.110 1.00 94.75 117 PHE A C 1
ATOM 938 O O . PHE A 1 117 ? -2.092 -5.640 -0.646 1.00 94.75 117 PHE A O 1
ATOM 945 N N . ASN A 1 118 ? -3.884 -6.404 0.455 1.00 94.56 118 ASN A N 1
ATOM 946 C CA . ASN A 1 118 ? -3.719 -7.772 -0.041 1.00 94.56 118 ASN A CA 1
ATOM 947 C C . ASN A 1 118 ? -3.852 -7.853 -1.577 1.00 94.56 118 ASN A C 1
ATOM 949 O O . ASN A 1 118 ? -3.079 -8.544 -2.244 1.00 94.56 118 ASN A O 1
ATOM 953 N N . ARG A 1 119 ? -4.781 -7.087 -2.171 1.00 93.69 119 ARG A N 1
ATOM 954 C CA . ARG A 1 119 ? -4.905 -6.960 -3.634 1.00 93.69 119 ARG A CA 1
ATOM 955 C C . ARG A 1 119 ? -3.666 -6.311 -4.253 1.00 93.69 119 ARG A C 1
ATOM 957 O O . ARG A 1 119 ? -3.169 -6.805 -5.264 1.00 93.69 119 ARG A O 1
ATOM 964 N N . ILE A 1 120 ? -3.163 -5.233 -3.646 1.00 94.19 120 ILE A N 1
ATOM 965 C CA . ILE A 1 120 ? -1.931 -4.562 -4.081 1.00 94.19 120 ILE A CA 1
ATOM 966 C C . ILE A 1 120 ? -0.755 -5.544 -4.044 1.00 94.19 120 ILE A C 1
ATOM 968 O O . ILE A 1 120 ? -0.078 -5.705 -5.055 1.00 94.19 120 ILE A O 1
ATOM 972 N N . LEU A 1 121 ? -0.552 -6.243 -2.925 1.00 93.50 121 LEU A N 1
ATOM 973 C CA . LEU A 1 121 ? 0.528 -7.216 -2.749 1.00 93.50 121 LEU A CA 1
ATOM 974 C C . LEU A 1 121 ? 0.442 -8.358 -3.761 1.00 93.50 121 LEU A C 1
ATOM 976 O O . LEU A 1 121 ? 1.449 -8.696 -4.369 1.00 93.50 121 LEU A O 1
ATOM 980 N N . THR A 1 122 ? -0.756 -8.898 -4.000 1.00 93.75 122 THR A N 1
ATOM 981 C CA . THR A 1 122 ? -0.979 -9.954 -5.005 1.00 93.75 122 THR A CA 1
ATOM 982 C C . THR A 1 122 ? -0.593 -9.484 -6.409 1.00 93.75 122 THR A C 1
ATOM 984 O O . THR A 1 122 ? 0.019 -10.218 -7.183 1.00 93.75 122 THR A O 1
ATOM 987 N N . ARG A 1 123 ? -0.919 -8.234 -6.755 1.00 92.88 123 ARG A N 1
ATOM 988 C CA . ARG A 1 123 ? -0.535 -7.661 -8.049 1.00 92.88 123 ARG A CA 1
ATOM 989 C C . ARG A 1 123 ? 0.971 -7.407 -8.121 1.00 92.88 123 ARG A C 1
ATOM 991 O O . ARG A 1 123 ? 1.582 -7.754 -9.126 1.00 92.88 123 ARG A O 1
ATOM 998 N N . LEU A 1 124 ? 1.581 -6.880 -7.060 1.00 92.62 124 LEU A N 1
ATOM 999 C CA . LEU A 1 124 ? 3.023 -6.628 -7.012 1.00 92.62 124 LEU A CA 1
ATOM 1000 C C . LEU A 1 124 ? 3.866 -7.915 -6.953 1.00 92.62 124 LEU A C 1
ATOM 1002 O O . LEU A 1 124 ? 5.014 -7.914 -7.384 1.00 92.62 124 LEU A O 1
ATOM 1006 N N . SER A 1 125 ? 3.337 -9.022 -6.440 1.00 92.50 125 SER A N 1
ATOM 1007 C CA . SER A 1 125 ? 4.056 -10.300 -6.437 1.00 92.50 125 SER A CA 1
ATOM 1008 C C . SER A 1 125 ? 3.967 -11.031 -7.777 1.00 92.50 125 SER A C 1
ATOM 1010 O O . SER A 1 125 ? 4.818 -11.864 -8.075 1.00 92.50 125 SER A O 1
ATOM 1012 N N . SER A 1 126 ? 2.978 -10.700 -8.616 1.00 89.38 126 SER A N 1
ATOM 1013 C CA . SER A 1 126 ? 2.802 -11.331 -9.930 1.00 89.38 126 SER A CA 1
ATOM 1014 C C . SER A 1 126 ? 3.849 -10.924 -10.976 1.00 89.38 126 SER A C 1
ATOM 1016 O O . SER A 1 126 ? 4.063 -11.663 -11.932 1.00 89.38 126 SER A O 1
ATOM 1018 N N . ASN A 1 127 ? 4.505 -9.769 -10.806 1.00 82.19 127 ASN A N 1
ATOM 1019 C CA . ASN A 1 127 ? 5.462 -9.211 -11.768 1.00 82.19 127 ASN A CA 1
ATOM 1020 C C . ASN A 1 127 ? 6.684 -8.611 -11.053 1.00 82.19 127 ASN A C 1
ATOM 1022 O O . ASN A 1 127 ? 6.927 -7.413 -11.131 1.00 82.19 127 ASN A O 1
ATOM 1026 N N . LEU A 1 128 ? 7.441 -9.425 -10.319 1.00 88.19 128 LEU A N 1
ATOM 1027 C CA . LEU A 1 128 ? 8.565 -8.937 -9.514 1.00 88.19 128 LEU A CA 1
ATOM 1028 C C . LEU A 1 128 ? 9.690 -8.313 -10.372 1.00 88.19 128 LEU A C 1
ATOM 1030 O O . LEU A 1 128 ? 10.037 -8.873 -11.416 1.00 88.19 128 LEU A O 1
ATOM 1034 N N . PRO A 1 129 ? 10.301 -7.197 -9.925 1.00 88.94 129 PRO A N 1
ATOM 1035 C CA . PRO A 1 129 ? 11.538 -6.683 -10.509 1.00 88.94 129 PRO A CA 1
ATOM 1036 C C . PRO A 1 129 ? 12.659 -7.727 -10.458 1.00 88.94 129 PRO A C 1
ATOM 1038 O O . PRO A 1 129 ? 12.719 -8.542 -9.534 1.00 88.94 129 PRO A O 1
ATOM 1041 N N . VAL A 1 130 ? 13.568 -7.690 -11.433 1.00 85.38 130 VAL A N 1
ATOM 1042 C CA . VAL A 1 130 ? 14.723 -8.593 -11.481 1.00 85.38 130 VAL A CA 1
ATOM 1043 C C . VAL A 1 130 ? 15.772 -8.117 -10.463 1.00 85.38 130 VAL A C 1
ATOM 1045 O O . VAL A 1 130 ? 16.280 -7.011 -10.595 1.00 85.38 130 VAL A O 1
ATOM 1048 N N . PRO A 1 131 ? 16.150 -8.924 -9.460 1.00 79.31 131 PRO A N 1
ATOM 1049 C CA . PRO A 1 131 ? 17.000 -8.460 -8.359 1.00 79.31 131 PRO A CA 1
ATOM 1050 C C . PRO A 1 131 ? 18.492 -8.287 -8.712 1.00 79.31 131 PRO A C 1
ATOM 1052 O O . PRO A 1 131 ? 19.248 -7.785 -7.885 1.00 79.31 131 PRO A O 1
ATOM 1055 N N . ALA A 1 132 ? 18.947 -8.715 -9.898 1.00 81.12 132 ALA A N 1
ATOM 1056 C CA . ALA A 1 132 ? 20.340 -8.575 -10.336 1.00 81.12 132 ALA A CA 1
ATOM 1057 C C . ALA A 1 132 ? 20.474 -8.510 -11.869 1.00 81.12 132 ALA A C 1
ATOM 1059 O O . ALA A 1 132 ? 19.706 -9.135 -12.595 1.00 81.12 132 ALA A O 1
ATOM 1060 N N . GLY A 1 133 ? 21.492 -7.799 -12.369 1.00 75.75 133 GLY A N 1
ATOM 1061 C CA . GLY A 1 133 ? 21.784 -7.703 -13.811 1.00 75.75 133 GLY A CA 1
ATOM 1062 C C . GLY A 1 133 ? 20.987 -6.632 -14.567 1.00 75.75 133 GLY A C 1
ATOM 1063 O O . GLY A 1 133 ? 21.105 -6.522 -15.781 1.00 75.75 133 GLY A O 1
ATOM 1064 N N . GLU A 1 134 ? 20.228 -5.800 -13.858 1.00 73.38 134 GLU A N 1
ATOM 1065 C CA . GLU A 1 134 ? 19.416 -4.709 -14.418 1.00 73.38 134 GLU A CA 1
ATOM 1066 C C . GLU A 1 134 ? 20.219 -3.658 -15.199 1.00 73.38 134 GLU A C 1
ATOM 1068 O O . GLU A 1 134 ? 19.728 -3.108 -16.179 1.00 73.38 134 GLU A O 1
ATOM 1073 N N . ASN A 1 135 ? 21.485 -3.436 -14.830 1.00 77.81 135 ASN A N 1
ATOM 1074 C CA . ASN A 1 135 ? 22.370 -2.483 -15.510 1.00 77.81 135 ASN A CA 1
ATOM 1075 C C . ASN A 1 135 ? 22.814 -2.950 -16.909 1.00 77.81 135 ASN A C 1
ATOM 1077 O O . ASN A 1 135 ? 23.430 -2.179 -17.643 1.00 77.81 135 ASN A O 1
ATOM 1081 N N . LEU A 1 136 ? 22.543 -4.210 -17.268 1.00 83.25 136 LEU A N 1
ATOM 1082 C CA . LEU A 1 136 ? 22.909 -4.791 -18.563 1.00 83.25 136 LEU A CA 1
ATOM 1083 C C . LEU A 1 136 ? 21.842 -4.543 -19.637 1.00 83.25 136 LEU A C 1
ATOM 1085 O O . LEU A 1 136 ? 22.157 -4.606 -20.824 1.00 83.25 136 LEU A O 1
ATOM 1089 N N . ASP A 1 137 ? 20.605 -4.244 -19.232 1.00 88.19 137 ASP A N 1
ATOM 1090 C CA . ASP A 1 137 ? 19.491 -3.952 -20.131 1.00 88.19 137 ASP A CA 1
ATOM 1091 C C . ASP A 1 137 ? 18.787 -2.645 -19.716 1.00 88.19 137 ASP A C 1
ATOM 1093 O O . ASP A 1 137 ? 18.059 -2.611 -18.718 1.00 88.19 137 ASP A O 1
ATOM 1097 N N . PRO A 1 138 ? 18.938 -1.561 -20.500 1.00 88.50 138 PRO A N 1
ATOM 1098 C CA . PRO A 1 138 ? 18.247 -0.301 -20.245 1.00 88.50 138 PRO A CA 1
ATOM 1099 C C . PRO A 1 138 ? 16.719 -0.436 -20.152 1.00 88.50 138 PRO A C 1
ATOM 1101 O O . PRO A 1 138 ? 16.081 0.361 -19.460 1.00 88.50 138 PRO A O 1
ATOM 1104 N N . VAL A 1 139 ? 16.119 -1.425 -20.826 1.00 88.81 139 VAL A N 1
ATOM 1105 C CA . VAL A 1 139 ? 14.671 -1.674 -20.776 1.00 88.81 139 VAL A CA 1
ATOM 1106 C C . VAL A 1 139 ? 14.273 -2.280 -19.430 1.00 88.81 139 VAL A C 1
ATOM 1108 O O . VAL A 1 139 ? 13.326 -1.793 -18.808 1.00 88.81 139 VAL A O 1
ATOM 1111 N N . ALA A 1 140 ? 15.007 -3.282 -18.939 1.00 86.94 140 ALA A N 1
ATOM 1112 C CA . ALA A 1 140 ? 14.827 -3.828 -17.593 1.00 86.94 140 ALA A CA 1
ATOM 1113 C C . ALA A 1 140 ? 14.982 -2.742 -16.514 1.00 86.94 140 ALA A C 1
ATOM 1115 O O . ALA A 1 140 ? 14.101 -2.592 -15.666 1.00 86.94 140 ALA A O 1
ATOM 1116 N N . MET A 1 141 ? 16.024 -1.910 -16.610 1.00 89.12 141 MET A N 1
ATOM 1117 C CA . MET A 1 141 ? 16.240 -0.791 -15.686 1.00 89.12 141 MET A CA 1
ATOM 1118 C C . MET A 1 141 ? 15.059 0.194 -15.686 1.00 89.12 141 MET A C 1
ATOM 1120 O O . MET A 1 141 ? 14.560 0.571 -14.624 1.00 89.12 141 MET A O 1
ATOM 1124 N N . ALA A 1 142 ? 14.556 0.581 -16.864 1.00 89.38 142 ALA A N 1
ATOM 1125 C CA . ALA A 1 142 ? 13.382 1.448 -16.958 1.00 89.38 142 ALA A CA 1
ATOM 1126 C C . ALA A 1 142 ? 12.135 0.797 -16.328 1.00 89.38 142 ALA A C 1
ATOM 1128 O O . ALA A 1 142 ? 11.384 1.459 -15.609 1.00 89.38 142 ALA A O 1
ATOM 1129 N N . ASN A 1 143 ? 11.926 -0.505 -16.542 1.00 88.44 143 ASN A N 1
ATOM 1130 C CA . ASN A 1 143 ? 10.810 -1.235 -15.940 1.00 88.44 143 ASN A CA 1
ATOM 1131 C C . ASN A 1 143 ? 10.892 -1.280 -14.405 1.00 88.44 143 ASN A C 1
ATOM 1133 O O . ASN A 1 143 ? 9.849 -1.207 -13.757 1.00 88.44 143 ASN A O 1
ATOM 1137 N N . HIS A 1 144 ? 12.096 -1.340 -13.826 1.00 89.50 144 HIS A N 1
ATOM 1138 C CA . HIS A 1 144 ? 12.294 -1.299 -12.371 1.00 89.50 144 HIS A CA 1
ATOM 1139 C C . HIS A 1 144 ? 12.011 0.095 -11.803 1.00 89.50 144 HIS A C 1
ATOM 1141 O O . HIS A 1 144 ? 11.252 0.224 -10.843 1.00 89.50 144 HIS A O 1
ATOM 1147 N N . ILE A 1 145 ? 12.547 1.150 -12.431 1.00 89.69 145 ILE A N 1
ATOM 1148 C CA . ILE A 1 145 ? 12.356 2.542 -11.983 1.00 89.69 145 ILE A CA 1
ATOM 1149 C C . ILE A 1 145 ? 10.868 2.908 -11.952 1.00 89.69 145 ILE A C 1
ATOM 1151 O O . ILE A 1 145 ? 10.391 3.538 -11.007 1.00 89.69 145 ILE A O 1
ATOM 1155 N N . PHE A 1 146 ? 10.113 2.490 -12.969 1.00 91.69 146 PHE A N 1
ATOM 1156 C CA . PHE A 1 146 ? 8.685 2.791 -13.076 1.00 91.69 146 PHE A CA 1
ATOM 1157 C C . PHE A 1 146 ? 7.780 1.687 -12.520 1.00 91.69 146 PHE A C 1
ATOM 1159 O O . PHE A 1 146 ? 6.571 1.726 -12.749 1.00 91.69 146 PHE A O 1
ATOM 1166 N N . TYR A 1 147 ? 8.325 0.719 -11.781 1.00 92.69 147 TYR A N 1
ATOM 1167 C CA . TYR A 1 147 ? 7.597 -0.476 -11.365 1.00 92.69 147 TYR A CA 1
ATOM 1168 C C . TYR A 1 147 ? 6.289 -0.158 -10.628 1.00 92.69 147 TYR A C 1
ATOM 1170 O O . TYR A 1 147 ? 5.213 -0.581 -11.054 1.00 92.69 147 TYR A O 1
ATOM 1178 N N . PHE A 1 148 ? 6.360 0.652 -9.569 1.00 92.25 148 PHE A N 1
ATOM 1179 C CA . PHE A 1 148 ? 5.178 1.038 -8.797 1.00 92.25 148 PHE A CA 1
ATOM 1180 C C . PHE A 1 148 ? 4.204 1.889 -9.612 1.00 92.25 148 PHE A C 1
ATOM 1182 O O . PHE A 1 148 ? 3.007 1.643 -9.564 1.00 92.25 148 PHE A O 1
ATOM 1189 N N . PHE A 1 149 ? 4.696 2.827 -10.423 1.00 91.25 149 PHE A N 1
ATOM 1190 C CA . PHE A 1 149 ? 3.842 3.685 -11.255 1.00 91.25 149 PHE A CA 1
ATOM 1191 C C . PHE A 1 149 ? 3.087 2.918 -12.345 1.00 91.25 149 PHE A C 1
ATOM 1193 O O . PHE A 1 149 ? 2.018 3.342 -12.771 1.00 91.25 149 PHE A O 1
ATOM 1200 N N . ARG A 1 150 ? 3.643 1.797 -12.814 1.00 90.81 150 ARG A N 1
ATOM 1201 C CA . ARG A 1 150 ? 3.001 0.924 -13.805 1.00 90.81 150 ARG A CA 1
ATOM 1202 C C . ARG A 1 150 ? 1.997 -0.037 -13.181 1.00 90.81 150 ARG A C 1
ATOM 1204 O O . ARG A 1 150 ? 1.069 -0.455 -13.864 1.00 90.81 150 ARG A O 1
ATOM 1211 N N . ASN A 1 151 ? 2.214 -0.417 -11.923 1.00 92.69 151 ASN A N 1
ATOM 1212 C CA . ASN A 1 151 ? 1.442 -1.460 -11.256 1.00 92.69 151 ASN A CA 1
ATOM 1213 C C . ASN A 1 151 ? 0.487 -0.932 -10.188 1.00 92.69 151 ASN A C 1
ATOM 1215 O O . ASN A 1 151 ? -0.286 -1.727 -9.675 1.00 92.69 151 ASN A O 1
ATOM 1219 N N . LEU A 1 152 ? 0.527 0.345 -9.814 1.00 93.25 152 LEU A N 1
ATOM 1220 C CA . LEU A 1 152 ? -0.350 0.936 -8.803 1.00 93.25 152 LEU A CA 1
ATOM 1221 C C . LEU A 1 152 ? -1.129 2.109 -9.390 1.00 93.25 152 LEU A C 1
ATOM 1223 O O . LEU A 1 152 ? -0.573 2.951 -10.094 1.00 93.25 152 LEU A O 1
ATOM 1227 N N . ASP A 1 153 ? -2.398 2.213 -9.019 1.00 92.94 153 ASP A N 1
ATOM 1228 C CA . ASP A 1 153 ? -3.224 3.358 -9.372 1.00 92.94 153 ASP A CA 1
ATOM 1229 C C . ASP A 1 153 ? -2.908 4.561 -8.470 1.00 92.94 153 ASP A C 1
ATOM 1231 O O . ASP A 1 153 ? -2.389 4.436 -7.357 1.00 92.94 153 ASP A O 1
ATOM 1235 N N . ALA A 1 154 ? -3.298 5.762 -8.903 1.00 92.81 154 ALA A N 1
ATOM 1236 C CA . ALA A 1 154 ? -3.037 6.996 -8.157 1.00 92.81 154 ALA A CA 1
ATOM 1237 C C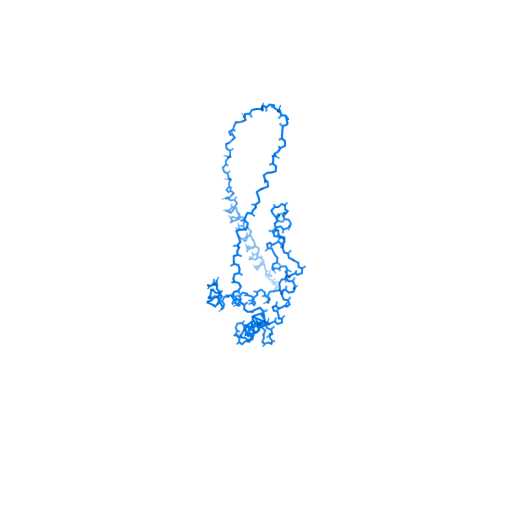 . ALA A 1 154 ? -3.610 6.980 -6.725 1.00 92.81 154 ALA A C 1
ATOM 1239 O O . ALA A 1 154 ? -2.984 7.497 -5.799 1.00 92.81 154 ALA A O 1
ATOM 1240 N N . LYS A 1 155 ? -4.786 6.365 -6.524 1.00 92.75 155 LYS A N 1
ATOM 1241 C CA . LYS A 1 155 ? -5.377 6.194 -5.186 1.00 92.75 155 LYS A CA 1
ATOM 1242 C C . LYS A 1 155 ? -4.536 5.262 -4.310 1.00 92.75 155 LYS A C 1
ATOM 1244 O O . LYS A 1 155 ? -4.403 5.513 -3.119 1.00 92.75 155 LYS A O 1
ATOM 1249 N N . GLU A 1 156 ? -3.967 4.214 -4.903 1.00 93.19 156 GLU A N 1
ATOM 1250 C CA . GLU A 1 156 ? -3.140 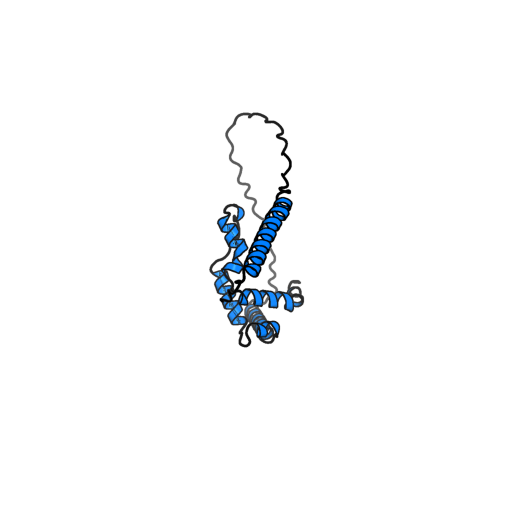3.219 -4.212 1.00 93.19 156 GLU A CA 1
ATOM 1251 C C . GLU A 1 156 ? -1.807 3.817 -3.785 1.00 93.19 156 GLU A C 1
ATOM 1253 O O . GLU A 1 156 ? -1.434 3.730 -2.617 1.00 93.19 156 GLU A O 1
ATOM 1258 N N . MET A 1 157 ? -1.159 4.544 -4.693 1.00 93.69 157 MET A N 1
ATOM 1259 C CA . MET A 1 157 ? 0.039 5.322 -4.386 1.00 93.69 157 MET A CA 1
ATOM 1260 C C . MET A 1 157 ? -0.204 6.355 -3.282 1.00 93.69 157 MET A C 1
ATOM 1262 O O . MET A 1 157 ? 0.618 6.499 -2.378 1.00 93.69 157 MET A O 1
ATOM 1266 N N . ARG A 1 158 ? -1.342 7.061 -3.332 1.00 94.00 158 ARG A N 1
ATOM 1267 C CA . ARG A 1 158 ? -1.705 8.045 -2.310 1.00 94.00 158 ARG A CA 1
ATOM 1268 C C . ARG A 1 158 ? -1.934 7.396 -0.948 1.00 94.00 158 ARG A C 1
ATOM 1270 O O . ARG A 1 158 ? -1.408 7.904 0.031 1.00 94.00 158 ARG A O 1
ATOM 1277 N N . LEU A 1 159 ? -2.660 6.279 -0.887 1.00 93.94 159 LEU A N 1
ATOM 1278 C CA . LEU A 1 159 ? -2.901 5.570 0.370 1.00 93.94 159 LEU A CA 1
ATOM 1279 C C . LEU A 1 159 ? -1.596 5.083 1.001 1.00 93.94 159 LEU A C 1
ATOM 1281 O O . LEU A 1 159 ? -1.381 5.320 2.184 1.00 93.94 159 LEU A O 1
ATOM 1285 N N . ILE A 1 160 ? -0.718 4.446 0.219 1.00 93.75 160 ILE A N 1
ATOM 1286 C CA . ILE A 1 160 ? 0.579 3.964 0.715 1.00 93.75 160 ILE A CA 1
ATOM 1287 C C . ILE A 1 160 ? 1.397 5.133 1.268 1.00 93.75 160 ILE A C 1
ATOM 1289 O O . ILE A 1 160 ? 1.892 5.057 2.389 1.00 93.75 160 ILE A O 1
ATOM 1293 N N . ARG A 1 161 ? 1.482 6.240 0.521 1.00 94.44 161 ARG A N 1
ATOM 1294 C CA . ARG A 1 161 ? 2.172 7.454 0.971 1.00 94.44 161 ARG A CA 1
ATOM 1295 C C . ARG A 1 161 ? 1.578 8.004 2.266 1.00 94.44 161 ARG A C 1
ATOM 1297 O O . ARG A 1 161 ? 2.328 8.327 3.180 1.00 94.44 161 ARG A O 1
ATOM 1304 N N . ASP A 1 162 ? 0.257 8.145 2.330 1.00 94.56 162 ASP A N 1
ATOM 1305 C CA . ASP A 1 162 ? -0.411 8.745 3.481 1.00 94.56 162 ASP A CA 1
ATOM 1306 C C . ASP A 1 162 ? -0.239 7.851 4.724 1.00 94.56 162 ASP A C 1
ATOM 1308 O O . ASP A 1 162 ? 0.030 8.375 5.800 1.00 94.56 162 ASP A O 1
ATOM 1312 N N . VAL A 1 163 ? -0.265 6.519 4.586 1.00 94.06 163 VAL A N 1
ATOM 1313 C CA . VAL A 1 163 ? 0.085 5.594 5.682 1.00 94.06 163 VAL A CA 1
ATOM 1314 C C . VAL A 1 163 ? 1.545 5.771 6.111 1.00 94.06 163 VAL A C 1
ATOM 1316 O O . VAL A 1 163 ? 1.799 5.961 7.295 1.00 94.06 163 VAL A O 1
ATOM 1319 N N . MET A 1 164 ? 2.501 5.779 5.173 1.00 92.31 164 MET A N 1
ATOM 1320 C CA . MET A 1 164 ? 3.929 5.928 5.497 1.00 92.31 164 MET A CA 1
ATOM 1321 C C . MET A 1 164 ? 4.235 7.231 6.243 1.00 92.31 164 MET A C 1
ATOM 1323 O O . MET A 1 164 ? 5.013 7.219 7.186 1.00 92.31 164 MET A O 1
ATOM 1327 N N . VAL A 1 165 ? 3.619 8.344 5.836 1.00 93.25 165 VAL A N 1
ATOM 1328 C CA . VAL A 1 165 ? 3.849 9.660 6.455 1.00 93.25 165 VAL A CA 1
ATOM 1329 C C . VAL A 1 165 ? 3.183 9.774 7.827 1.00 93.25 165 VAL A C 1
ATOM 1331 O O . VAL A 1 165 ? 3.733 10.402 8.723 1.00 93.25 165 VAL A O 1
ATOM 1334 N N . ASN A 1 166 ? 1.983 9.213 8.004 1.00 94.31 166 ASN A N 1
ATOM 1335 C CA . ASN A 1 166 ? 1.234 9.381 9.254 1.00 94.31 166 ASN A CA 1
ATOM 1336 C C . ASN A 1 166 ? 1.598 8.340 10.321 1.00 94.31 166 ASN A C 1
ATOM 1338 O O . ASN A 1 166 ? 1.384 8.601 11.501 1.00 94.31 166 ASN A O 1
ATOM 1342 N N . GLU A 1 167 ? 2.137 7.186 9.924 1.00 92.56 167 GLU A N 1
ATOM 1343 C CA . GLU A 1 167 ? 2.505 6.099 10.840 1.00 92.56 167 GLU A CA 1
ATOM 1344 C C . GLU A 1 167 ? 4.031 5.949 11.011 1.00 92.56 167 GLU A C 1
ATOM 1346 O O . GLU A 1 167 ? 4.478 5.027 11.689 1.00 92.56 167 GLU A O 1
ATOM 1351 N N . GLU A 1 168 ? 4.831 6.870 10.455 1.00 87.75 168 GLU A N 1
ATOM 1352 C CA . GLU A 1 168 ? 6.308 6.885 10.478 1.00 87.75 168 GLU A CA 1
ATOM 1353 C C . GLU A 1 168 ? 6.899 6.564 11.859 1.00 87.75 168 GLU A C 1
ATOM 1355 O O . GLU A 1 168 ? 7.715 5.655 11.999 1.00 87.75 168 GLU A O 1
ATOM 1360 N N . SER A 1 169 ? 6.417 7.241 12.904 1.00 82.31 169 SER A N 1
ATOM 1361 C CA . SER A 1 169 ? 6.915 7.080 14.276 1.00 82.31 169 SER A CA 1
ATOM 1362 C C . SER A 1 169 ? 6.667 5.695 14.879 1.00 82.31 169 SER A C 1
ATOM 1364 O O . SER A 1 169 ? 7.321 5.322 15.850 1.00 82.31 169 SER A O 1
ATOM 1366 N N . THR A 1 170 ? 5.730 4.926 14.323 1.00 78.38 170 THR A N 1
ATOM 1367 C CA . THR A 1 170 ? 5.417 3.560 14.769 1.00 78.38 170 THR A CA 1
ATOM 1368 C C . THR A 1 170 ? 6.153 2.490 13.964 1.00 78.38 170 THR A C 1
ATOM 1370 O O . THR A 1 170 ? 6.240 1.347 14.410 1.00 78.38 170 THR A O 1
ATOM 1373 N N . LEU A 1 171 ? 6.710 2.848 12.800 1.00 69.50 171 LEU A N 1
ATOM 1374 C CA . LEU A 1 171 ? 7.418 1.911 11.925 1.00 69.50 171 LEU A CA 1
ATOM 1375 C C . LEU A 1 171 ? 8.820 1.572 12.449 1.00 69.50 171 LEU A C 1
ATOM 1377 O O . LEU A 1 171 ? 9.260 0.436 12.300 1.00 69.50 171 LEU A O 1
ATOM 1381 N N . GLU A 1 172 ? 9.506 2.518 13.094 1.00 59.62 172 GLU A N 1
ATOM 1382 C CA . GLU A 1 172 ? 10.889 2.315 13.554 1.00 59.62 172 GLU A CA 1
ATOM 1383 C C . GLU A 1 172 ? 10.993 1.537 14.877 1.00 59.62 172 GLU A C 1
ATOM 1385 O O . GLU A 1 172 ? 11.967 0.822 15.093 1.00 59.62 172 GLU A O 1
ATOM 1390 N N . ALA A 1 173 ? 9.968 1.589 15.735 1.00 55.81 173 ALA A N 1
ATOM 1391 C CA . ALA A 1 173 ? 9.995 0.957 17.061 1.00 55.81 173 ALA A CA 1
ATOM 1392 C C . ALA A 1 173 ? 9.994 -0.589 17.040 1.00 55.81 173 ALA A C 1
ATOM 1394 O O . ALA A 1 173 ? 10.200 -1.213 18.077 1.00 55.81 173 ALA A O 1
ATOM 1395 N N . ASN A 1 174 ? 9.766 -1.216 15.879 1.00 50.47 174 ASN A N 1
ATOM 1396 C CA . ASN A 1 174 ? 9.723 -2.676 15.725 1.00 50.47 174 ASN A CA 1
ATOM 1397 C C . ASN A 1 174 ? 11.030 -3.290 15.178 1.00 50.47 174 ASN A C 1
ATOM 1399 O O . ASN A 1 174 ? 11.057 -4.481 14.878 1.00 50.47 174 ASN A O 1
ATOM 1403 N N . MET A 1 175 ? 12.105 -2.503 15.035 1.00 50.62 175 MET A N 1
ATOM 1404 C CA . MET A 1 175 ? 13.394 -2.959 14.482 1.00 50.62 175 MET A CA 1
ATOM 1405 C C . MET A 1 175 ? 14.458 -3.296 15.549 1.00 50.62 175 MET A C 1
ATOM 1407 O O . MET A 1 175 ? 15.556 -3.709 15.187 1.00 50.62 175 MET A O 1
ATOM 1411 N N . ASP A 1 176 ? 14.141 -3.173 16.845 1.00 40.97 176 ASP A N 1
ATOM 1412 C CA . ASP A 1 176 ? 15.040 -3.498 17.972 1.00 40.97 176 ASP A CA 1
ATOM 1413 C C . ASP A 1 176 ? 14.959 -4.986 18.398 1.00 40.97 176 ASP A C 1
ATOM 1415 O O . ASP A 1 176 ? 14.810 -5.302 19.584 1.00 40.97 176 ASP A O 1
ATOM 1419 N N . LEU A 1 177 ? 15.022 -5.914 17.436 1.00 36.56 177 LEU A N 1
ATOM 1420 C CA . LEU A 1 177 ? 14.975 -7.372 17.662 1.00 36.56 177 LEU A CA 1
ATOM 1421 C C . LEU A 1 177 ? 16.260 -8.081 17.225 1.00 36.56 177 LEU A C 1
ATOM 1423 O O . LEU A 1 177 ? 16.686 -7.888 16.065 1.00 36.56 177 LEU A O 1
#

Sequence (177 aa):
MNKKPGGRKFPWLIVALVVCLSLAAGYFFGTKRAGKVVQPPPVEQTTASKPATSKTDSAPPLMQEKIHIGKIDETSRFPRGDECRRVQEDLKDFFEYLNKKPYVRQIDPEIDTYKWFNRILTRLSSNLPVPAGENLDPVAMANHIFYFFRNLDAKEMRLIRDVMVNEESTLEANMDL

pLDDT: mean 73.18, std 22.04, range [31.33, 95.88]

Secondary structure (DSSP, 8-state):
-PPP-----HHHHHHHHHHHHHHHHHHHHHGGGS----PPPP----------------PPP----------------S-TTTHHHHHHHHHHHHHHHHHT-HHHHTT-TT--HHHHHHHHHHHHHHTPPPSS-GGG-HHHHHHHHTHHHHHS-HHHHHHHHHHHHHSHHHHGGG---

Radius of gyration: 33.56 Å; chains: 1; bounding box: 80×86×70 Å

Foldseek 3Di:
DDDDDPDDPVVVVVVVVVVVVVVVCCVVVVVVPPPDPPDDDDDDPDDDDDDDDDDDDDDDPPPPPVPCPPPPPPPVPDDPDCVVVVVVVVVQVVQVVVLVDPQNCVLPVPDRSVVVVVVLVVQCVVDDQDPDDCVVDVVSVVCVVCVCVVRDDPSRVSSVVSCCVVCVVVVPVPPPD